Protein 4A5X (pdb70)

B-factor: mean 38.58, std 18.65, range [16.23, 128.28]

Foldseek 3Di:
DLLVVLVVLLVVLVVCVVVVVLVSSLVSLVVSLVSLVVVLVVDDDPVSNVVSVVVSVVSVVVSVVSVVVVVVD/DVLLVVLVVLLVVLVVCVVVVVLVSSLVSLVSSLVSLVVVLVVDDDPVCNVVSVVVSVVSVVVSVVSVVVVVD/DVVVVVVVVVVVVD/DPDPVVVVVVVVVVVD

GO terms:
  GO:0030496 midbody (C, IDA)
  GO:0061952 midbody abscission (P, IMP)
  GO:0000281 mitotic cytokinesis (P, IMP)
  GO:0042802 identical protein binding (F, IPI)
  GO:0005515 protein binding (F, IPI)
  GO:0016020 membrane (C, IDA)
  GO:0070062 extracellular exosome (C, HDA)
  GO:0030496 midbody (C, IMP)
  GO:0035091 phosphatidylinositol binding (F, IMP)
  GO:0032091 negative regulation of protein binding 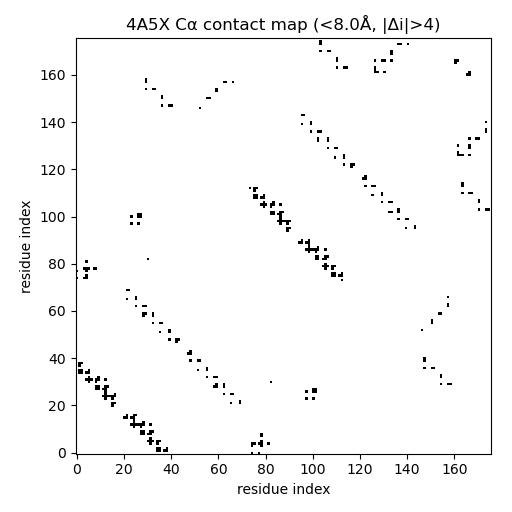(P, IMP)
  GO:0019904 protein domain specific binding (F, IPI)

Structure (mmCIF, N/CA/C/O backbone):
data_4A5X
#
_entry.id   4A5X
#
_cell.length_a   67.070
_cell.length_b   74.160
_cell.length_c   89.785
_cell.angle_alpha   90.00
_cell.angle_beta   90.00
_cell.angle_gamma   90.00
#
_symmetry.space_group_name_H-M   'C 2 2 21'
#
loop_
_entity.id
_entity.type
_entity.pdbx_description
1 polymer 'MIT DOMAIN-CONTAINING PROTEIN 1'
2 polymer 'CHARGED MULTIVESICULAR BODY PROTEIN 1A'
3 non-polymer GLYCEROL
4 non-polymer 2,5,8,11,14,17-HEXAOXANONADECAN-19-OL
5 water water
#
loop_
_atom_site.g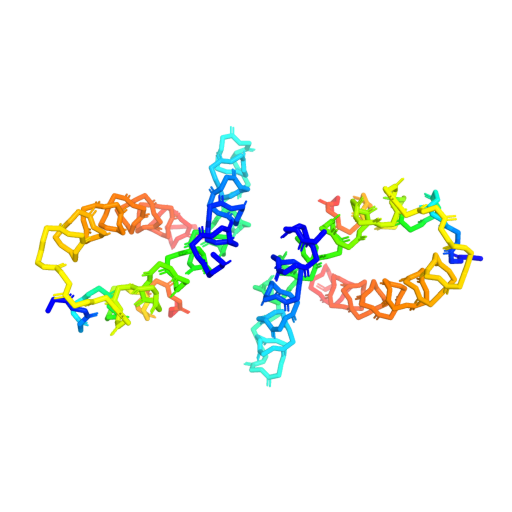roup_PDB
_atom_site.id
_atom_site.type_symbol
_atom_site.label_atom_id
_atom_site.label_alt_id
_atom_site.label_comp_id
_atom_site.label_asym_id
_atom_site.label_entity_id
_atom_site.label_seq_id
_atom_site.pdbx_PDB_ins_code
_atom_site.Cartn_x
_atom_site.Cartn_y
_atom_site.Cartn_z
_atom_site.occupancy
_atom_site.B_iso_or_equiv
_atom_site.auth_seq_id
_atom_site.auth_comp_id
_atom_site.auth_asym_id
_atom_site.auth_atom_id
_atom_site.pdbx_PDB_model_num
ATOM 1 N N . PRO A 1 11 ? 2.201 38.589 14.226 1.00 66.74 10 PRO A N 1
ATOM 2 C CA . PRO A 1 11 ? 2.639 37.361 14.908 1.00 65.60 10 PRO A CA 1
ATOM 3 C C . PRO A 1 11 ? 1.481 36.369 14.999 1.00 63.45 10 PRO A C 1
ATOM 4 O O . PRO A 1 11 ? 1.480 35.345 14.304 1.00 60.48 10 PRO A O 1
ATOM 8 N N . GLN A 1 12 ? 0.467 36.709 15.815 1.00 57.51 11 GLN A N 1
ATOM 9 C CA . GLN A 1 12 ? -0.769 35.957 15.984 1.00 52.90 11 GLN A CA 1
ATOM 10 C C . GLN A 1 12 ? -1.655 36.246 14.762 1.00 50.27 11 GLN A C 1
ATOM 11 O O . GLN A 1 12 ? -2.415 35.376 14.338 1.00 46.35 11 GLN A O 1
ATOM 17 N N . SER A 1 13 ? -1.524 3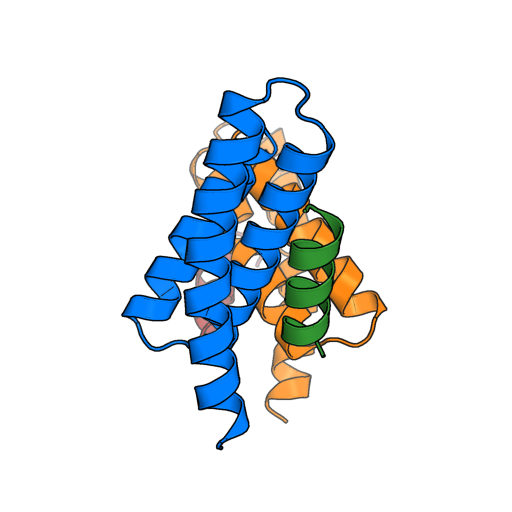7.466 14.185 1.00 46.72 12 SER A N 1
ATOM 18 C CA . SER A 1 13 ? -2.242 37.891 12.980 1.00 44.72 12 SER A CA 1
ATOM 19 C C . SER A 1 13 ? -1.614 37.235 11.740 1.00 45.41 12 SER A C 1
ATOM 20 O O . SER A 1 13 ? -2.323 36.924 10.782 1.00 42.01 12 SER A O 1
ATOM 23 N N . THR A 1 14 ? -0.297 36.971 11.787 1.00 42.83 13 THR A N 1
ATOM 24 C CA . THR A 1 14 ? 0.442 36.305 10.713 1.00 42.20 13 THR A CA 1
ATOM 25 C C . THR A 1 14 ? -0.015 34.837 10.608 1.00 40.32 13 THR A C 1
ATOM 26 O O . THR A 1 14 ? -0.226 34.341 9.497 1.00 36.97 13 THR A O 1
ATOM 30 N N . ALA A 1 15 ? -0.189 34.158 11.763 1.00 36.15 14 ALA A N 1
ATOM 31 C CA . ALA A 1 15 ? -0.654 32.769 11.796 1.00 33.86 14 ALA A CA 1
ATOM 32 C C . ALA A 1 15 ? -2.142 32.684 11.423 1.00 34.43 14 ALA A C 1
ATOM 33 O O . ALA A 1 15 ? -2.545 31.735 10.759 1.00 31.47 14 ALA A O 1
ATOM 35 N N . ALA A 1 16 ? -2.940 33.705 11.800 1.00 31.13 15 ALA A N 1
ATOM 36 C CA . ALA A 1 16 ? -4.360 33.806 11.450 1.00 29.10 15 ALA A CA 1
ATOM 37 C C . ALA A 1 16 ? -4.490 33.875 9.928 1.00 32.12 15 ALA A C 1
ATOM 38 O O . ALA A 1 16 ? -5.292 33.137 9.354 1.00 28.81 15 ALA A O 1
ATOM 40 N N . ALA A 1 17 ? -3.648 34.714 9.279 1.00 30.67 16 ALA A N 1
ATOM 41 C CA . ALA A 1 17 ? -3.607 34.890 7.826 1.00 30.72 16 ALA A CA 1
ATOM 42 C C . ALA A 1 17 ? -3.255 33.570 7.135 1.00 31.94 16 ALA A C 1
ATOM 43 O O . ALA A 1 17 ? -3.928 33.184 6.182 1.00 31.60 16 ALA A O 1
ATOM 45 N N . THR A 1 18 ? -2.227 32.863 7.637 1.00 28.02 17 THR A N 1
ATOM 46 C CA . THR A 1 18 ? -1.775 31.571 7.110 1.00 27.12 17 THR A CA 1
ATOM 47 C C . THR A 1 18 ? -2.914 30.532 7.147 1.00 27.24 17 THR A C 1
ATOM 48 O O . THR A 1 18 ? -3.168 29.861 6.148 1.00 25.90 17 THR A O 1
ATOM 52 N N . VAL A 1 19 ? -3.588 30.411 8.305 1.00 23.17 18 VAL A N 1
ATOM 53 C CA . VAL A 1 19 ? -4.669 29.452 8.552 1.00 21.53 18 VAL A CA 1
ATOM 54 C C . VAL A 1 19 ? -5.897 29.781 7.701 1.00 26.15 18 VAL A C 1
ATOM 55 O O . VAL A 1 19 ? -6.493 28.867 7.127 1.00 24.86 18 VAL A O 1
ATOM 59 N N . LEU A 1 20 ? -6.261 31.082 7.622 1.00 24.06 19 LEU A N 1
ATOM 60 C CA . LEU A 1 20 ? -7.399 31.547 6.826 1.00 23.47 19 LEU A CA 1
ATOM 61 C C . LEU A 1 20 ? -7.194 31.377 5.315 1.00 29.79 19 LEU A C 1
ATOM 62 O O . LEU A 1 20 ? -8.170 31.101 4.613 1.00 28.80 19 LEU A O 1
ATOM 67 N N . LYS A 1 21 ? -5.930 31.485 4.826 1.00 29.15 20 LYS A N 1
ATOM 68 C CA . LYS A 1 21 ? -5.564 31.248 3.419 1.00 31.41 20 LYS A CA 1
ATOM 69 C C . LYS A 1 21 ? -5.844 29.766 3.094 1.00 32.53 20 LYS A C 1
ATOM 70 O O . LYS A 1 21 ? -6.419 29.472 2.049 1.00 32.05 20 LYS A O 1
ATOM 76 N N . ARG A 1 22 ? -5.479 28.849 4.015 1.00 27.89 21 ARG A N 1
ATOM 77 C CA . ARG A 1 22 ? -5.754 27.417 3.867 1.00 26.52 21 ARG A CA 1
ATOM 78 C C . ARG A 1 22 ? -7.260 27.131 3.912 1.00 29.55 21 ARG A C 1
ATOM 79 O O . ARG A 1 22 ? -7.733 26.265 3.176 1.00 28.76 21 ARG A O 1
ATOM 87 N N . ALA A 1 23 ? -8.009 27.862 4.772 1.00 25.36 22 ALA A N 1
ATOM 88 C CA . ALA A 1 23 ? -9.456 27.717 4.889 1.00 24.68 22 ALA A CA 1
ATOM 89 C C . ALA A 1 23 ? -10.130 28.026 3.539 1.00 29.27 22 ALA A C 1
ATOM 90 O O . ALA A 1 23 ? -10.941 27.233 3.069 1.00 28.97 22 ALA A O 1
ATOM 92 N N . VAL A 1 24 ? -9.743 29.146 2.906 1.00 26.32 23 VAL A N 1
ATOM 93 C CA . VAL A 1 24 ? -10.261 29.610 1.613 1.00 27.86 23 VAL A CA 1
ATOM 94 C C . VAL A 1 24 ? -9.881 28.616 0.507 1.00 33.49 23 VAL A C 1
ATOM 95 O O . VAL A 1 24 ? -10.728 28.282 -0.332 1.00 33.85 23 VAL A O 1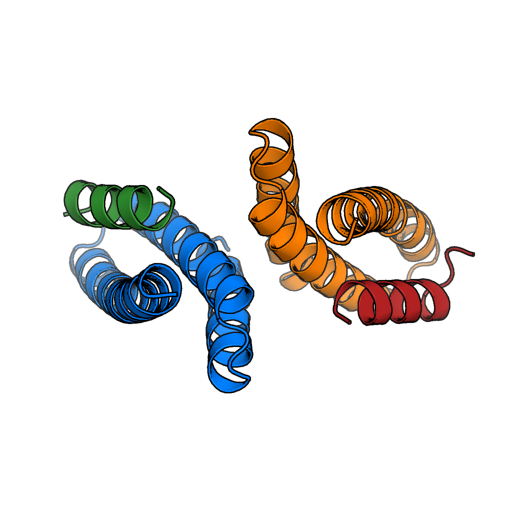
ATOM 99 N N . GLU A 1 25 ? -8.637 28.096 0.549 1.00 30.00 24 GLU A N 1
ATOM 100 C CA . GLU A 1 25 ? -8.141 27.116 -0.428 1.00 31.71 2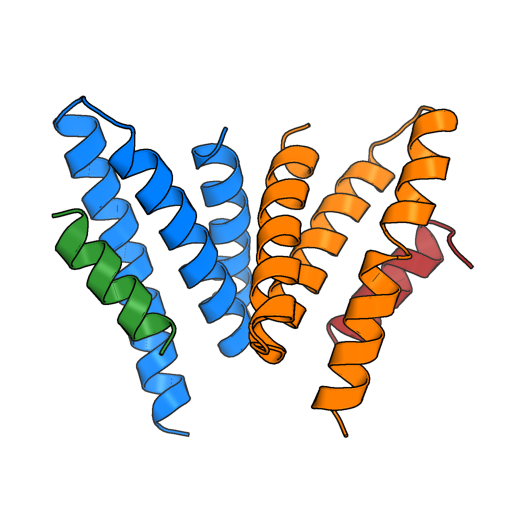4 GLU A CA 1
ATOM 101 C C . GLU A 1 25 ? -8.973 25.834 -0.353 1.00 33.88 24 GLU A C 1
ATOM 102 O O . GLU A 1 25 ? -9.451 25.373 -1.379 1.00 34.51 24 GLU A O 1
ATOM 108 N N . LEU A 1 26 ? -9.156 25.278 0.868 1.00 28.83 25 LEU A N 1
ATOM 109 C CA . LEU A 1 26 ? -9.951 24.067 1.116 1.00 27.80 25 LEU A CA 1
ATOM 110 C C . LEU A 1 26 ? -11.394 24.270 0.680 1.00 30.16 25 LEU A C 1
ATOM 111 O O . LEU A 1 26 ? -11.983 23.388 0.055 1.00 31.25 25 LEU A O 1
ATOM 116 N N . ASP A 1 27 ? -11.948 25.449 0.990 1.00 27.16 26 ASP A N 1
ATOM 117 C CA . ASP A 1 27 ? -13.300 25.870 0.609 1.00 28.19 26 ASP A CA 1
ATOM 118 C C . ASP A 1 27 ? -13.459 25.851 -0.926 1.00 36.35 26 ASP A C 1
ATOM 119 O O . ASP A 1 27 ? -14.426 25.273 -1.426 1.00 37.34 26 ASP A O 1
ATOM 124 N N . SER A 1 28 ? -12.486 26.434 -1.667 1.00 34.59 27 SER A N 1
ATOM 125 C CA . SER A 1 28 ? -12.510 26.479 -3.135 1.00 38.51 27 SER A CA 1
ATOM 126 C C . SER A 1 28 ? -12.408 25.075 -3.770 1.00 44.01 27 SER A C 1
ATOM 127 O O . SER A 1 28 ? -12.847 24.883 -4.903 1.00 49.26 27 SER A O 1
ATOM 130 N N . GLU A 1 29 ? -11.850 24.106 -3.019 1.00 37.32 28 GLU A N 1
ATOM 131 C CA . GLU A 1 29 ? -11.687 22.703 -3.402 1.00 37.83 28 GLU A CA 1
ATOM 132 C C . GLU A 1 29 ? -12.890 21.845 -2.941 1.00 39.55 28 GLU A C 1
ATOM 133 O O . GLU A 1 29 ? -12.875 20.620 -3.120 1.00 39.20 28 GLU A O 1
ATOM 139 N N . SER A 1 30 ? -13.921 22.492 -2.332 1.00 34.11 29 SER A N 1
ATOM 140 C CA . SER A 1 30 ? -15.141 21.859 -1.798 1.00 33.53 29 SER A CA 1
ATOM 141 C C . SER A 1 30 ? -14.856 20.847 -0.655 1.00 35.77 29 SER A C 1
ATOM 142 O O . SER A 1 30 ? -15.670 19.953 -0.404 1.00 36.15 29 SER A O 1
ATOM 145 N N . ARG A 1 31 ? -13.716 21.013 0.056 1.00 30.46 30 ARG A N 1
ATOM 146 C CA . ARG A 1 31 ? -13.350 20.162 1.190 1.00 28.56 30 ARG A CA 1
ATOM 147 C C . ARG A 1 31 ? -13.945 20.846 2.427 1.00 30.89 30 ARG A C 1
ATOM 148 O O . ARG A 1 31 ? -13.230 21.456 3.215 1.00 28.17 30 ARG A O 1
ATOM 156 N N . TYR A 1 32 ? -15.288 20.803 2.528 1.00 31.05 31 TYR A N 1
ATOM 157 C CA . TYR A 1 32 ? -16.079 21.482 3.553 1.00 29.13 31 TYR A CA 1
ATOM 158 C C . TYR A 1 32 ? -15.781 21.215 5.027 1.00 30.86 31 TYR A C 1
ATOM 159 O O . TYR A 1 32 ? -15.657 22.201 5.743 1.00 27.90 31 TYR A O 1
ATOM 168 N N . PRO A 1 33 ? -15.682 19.952 5.527 1.00 29.60 32 PRO A N 1
ATOM 169 C CA . PRO A 1 33 ? -15.367 19.764 6.954 1.00 28.41 32 PRO A CA 1
ATOM 170 C C . PRO A 1 33 ? -13.996 20.358 7.311 1.00 27.59 32 PRO A C 1
ATOM 171 O O . PRO A 1 33 ? -13.867 20.994 8.348 1.00 24.96 32 PRO A O 1
ATOM 175 N N . GLN A 1 34 ? -13.000 20.189 6.412 1.00 23.80 33 GLN A N 1
ATOM 176 C CA . GLN A 1 34 ? -11.624 20.673 6.555 1.00 21.92 33 GLN A CA 1
ATOM 177 C C . GLN A 1 34 ? -11.569 22.192 6.527 1.00 24.10 33 GLN A C 1
ATOM 178 O O . GLN A 1 34 ? -10.988 22.797 7.437 1.00 20.88 33 GLN A O 1
ATOM 184 N N . ALA A 1 35 ? -12.245 22.815 5.523 1.00 24.02 34 ALA A N 1
ATOM 185 C CA . ALA A 1 35 ? -12.348 24.274 5.409 1.00 22.76 34 ALA A CA 1
ATOM 186 C C . ALA A 1 35 ? -12.961 24.858 6.671 1.00 24.18 34 ALA A C 1
ATOM 187 O O . ALA A 1 35 ? -12.435 25.836 7.206 1.00 21.45 34 ALA A O 1
ATOM 189 N N . LEU A 1 36 ? -14.053 24.236 7.169 1.00 23.26 35 LEU A N 1
ATOM 190 C CA . LEU A 1 36 ? -14.763 24.707 8.364 1.00 21.67 35 LEU A CA 1
ATOM 191 C C . LEU A 1 36 ? -13.859 24.771 9.590 1.00 23.08 35 LEU A C 1
ATOM 192 O O . LEU A 1 36 ? -13.877 25.781 10.286 1.00 22.36 35 LEU A O 1
ATOM 197 N N . VAL A 1 37 ? -13.039 23.729 9.823 1.00 20.09 36 VAL A N 1
ATOM 198 C CA . VAL A 1 37 ? -12.093 23.693 10.948 1.00 19.71 36 VAL A CA 1
ATOM 199 C C . VAL A 1 37 ? -11.060 24.817 10.807 1.00 20.94 36 VAL A C 1
ATOM 200 O O . VAL A 1 37 ? -10.850 25.546 11.761 1.00 19.98 36 VAL A O 1
ATOM 204 N N . CYS A 1 38 ? -10.489 25.013 9.604 1.00 18.75 37 CYS A N 1
ATOM 205 C CA . CYS A 1 38 ? -9.509 26.084 9.379 1.00 18.88 37 CYS A CA 1
ATOM 206 C C . CYS A 1 38 ? -10.115 27.473 9.556 1.00 23.86 37 CYS A C 1
ATOM 207 O O . CYS A 1 38 ? -9.471 28.338 10.151 1.00 24.59 37 CYS A O 1
ATOM 210 N N . TYR A 1 39 ? -11.382 27.654 9.142 1.00 21.30 38 TYR A N 1
ATOM 211 C CA . TYR A 1 39 ? -12.121 28.905 9.349 1.00 20.72 38 TYR A CA 1
ATOM 212 C C . TYR A 1 39 ? -12.298 29.162 10.850 1.00 24.24 38 TYR A C 1
ATOM 213 O O . TYR A 1 39 ? -11.973 30.250 11.321 1.00 22.94 38 TYR A O 1
ATOM 222 N N . GLN A 1 40 ? -12.752 28.149 11.604 1.00 21.35 39 GLN A N 1
ATOM 223 C CA . GLN A 1 40 ? -12.928 28.236 13.066 1.00 20.69 39 GLN A CA 1
ATOM 224 C C . GLN A 1 40 ? -11.609 28.628 13.734 1.00 24.39 39 GLN A C 1
ATOM 225 O O . GLN A 1 40 ? -11.590 29.542 14.569 1.00 23.96 39 GLN A O 1
ATOM 231 N N . GLU A 1 41 ? -10.516 27.933 13.363 1.00 19.48 40 GLU A N 1
ATOM 232 C CA . GLU A 1 41 ? -9.181 28.146 13.935 1.00 19.87 40 GLU A CA 1
ATOM 233 C C . GLU A 1 41 ? -8.608 29.522 13.608 1.00 24.54 40 GLU A C 1
ATOM 234 O O . GLU A 1 41 ? -8.041 30.163 14.486 1.00 23.90 40 GLU A O 1
ATOM 240 N N . GLY A 1 42 ? -8.806 29.974 12.372 1.00 21.18 41 GLY A N 1
ATOM 241 C CA . GLY A 1 42 ? -8.375 31.298 11.936 1.00 21.29 41 GLY A CA 1
ATOM 242 C C . GLY A 1 42 ? -9.182 32.405 12.595 1.00 24.79 41 GLY A C 1
ATOM 243 O O . GLY A 1 42 ? -8.623 33.438 12.976 1.00 23.74 41 GLY A O 1
ATOM 244 N N . ILE A 1 43 ? -10.506 32.190 12.747 1.00 21.79 42 ILE A N 1
ATOM 245 C CA . ILE A 1 43 ? -11.409 33.137 13.432 1.00 21.92 42 ILE A CA 1
ATOM 246 C C . ILE A 1 43 ? -10.984 33.257 14.920 1.00 27.22 42 ILE A C 1
ATOM 247 O O . ILE A 1 43 ? -10.940 34.369 15.452 1.00 28.14 42 ILE A O 1
ATOM 252 N N . ASP A 1 44 ? -10.641 32.121 15.562 1.00 24.74 43 ASP A N 1
ATOM 253 C CA . ASP A 1 44 ? -10.186 32.058 16.958 1.00 24.76 43 ASP A CA 1
ATOM 254 C C . ASP A 1 44 ? -8.967 32.979 17.171 1.00 28.56 43 ASP A C 1
ATOM 255 O O . ASP A 1 44 ? -8.947 33.772 18.116 1.00 29.35 43 ASP A O 1
ATOM 260 N N . LEU A 1 45 ? -7.996 32.858 16.277 1.00 20.00 44 LEU A N 1
ATOM 261 C CA . LEU A 1 45 ? -6.782 33.649 16.307 1.00 20.00 44 LEU A CA 1
ATOM 262 C C . LEU A 1 45 ? -7.061 35.137 16.109 1.00 20.00 44 LEU A C 1
ATOM 263 O O . LEU A 1 45 ? -6.495 35.973 16.793 1.00 20.00 44 LEU A O 1
ATOM 268 N N . LEU A 1 46 ? -7.940 35.455 15.169 1.00 27.50 45 LEU A N 1
ATOM 269 C CA . LEU A 1 46 ? -8.330 36.844 14.915 1.00 28.56 45 LEU A CA 1
ATOM 270 C C . LEU A 1 46 ? -9.039 37.421 16.155 1.00 31.01 45 LEU A C 1
ATOM 271 O O . LEU A 1 46 ? -8.812 38.582 16.499 1.00 30.91 45 LEU A O 1
ATOM 276 N N . LEU A 1 47 ? -9.856 36.594 16.846 1.00 27.31 46 LEU A N 1
ATOM 277 C CA . LEU A 1 47 ? -10.541 36.998 18.078 1.00 29.10 46 LEU A CA 1
ATOM 278 C C . LEU A 1 47 ? -9.527 37.250 19.185 1.00 32.95 46 LEU A C 1
ATOM 279 O O . LEU A 1 47 ? -9.725 38.158 19.996 1.00 33.91 46 LEU A O 1
ATOM 284 N N . GLN A 1 48 ? -8.423 36.471 19.194 1.00 27.59 47 GLN A N 1
ATOM 285 C CA . GLN A 1 48 ? -7.333 36.650 20.151 1.00 28.78 47 GLN A CA 1
ATOM 286 C C . GLN A 1 48 ? -6.604 37.963 19.874 1.00 34.01 47 GLN A C 1
ATOM 287 O O . GLN A 1 48 ? -6.284 38.673 20.822 1.00 35.19 47 GLN A O 1
ATOM 293 N N . VAL A 1 49 ? -6.392 38.313 18.581 1.00 30.12 48 VAL A N 1
ATOM 294 C CA . VAL A 1 49 ? -5.771 39.588 18.187 1.00 30.45 48 VAL A CA 1
ATOM 295 C C . VAL A 1 49 ? -6.685 40.749 18.628 1.00 35.66 48 VAL A C 1
ATOM 296 O O . VAL A 1 49 ? -6.203 41.691 19.263 1.00 36.08 48 VAL A O 1
ATOM 300 N N . LEU A 1 50 ? -7.999 40.645 18.334 1.00 32.50 49 LEU A N 1
ATOM 301 C CA . LEU A 1 50 ? -9.019 41.647 18.691 1.00 33.27 49 LEU A CA 1
ATOM 302 C C . LEU A 1 50 ? -9.066 41.924 20.192 1.00 39.75 49 LEU A C 1
ATOM 303 O O . LEU A 1 50 ? -9.094 43.094 20.594 1.00 40.08 49 LEU A O 1
ATOM 308 N N . LYS A 1 51 ? -9.043 40.850 21.010 1.00 37.10 50 LYS A N 1
ATOM 309 C CA . LYS A 1 51 ? -9.070 40.938 22.476 1.00 40.77 50 LYS A CA 1
ATOM 310 C C . LYS A 1 51 ? -7.874 41.717 23.034 1.00 48.82 50 LYS A C 1
ATOM 311 O O . LYS A 1 51 ? -7.997 42.353 24.077 1.00 50.34 50 LYS A O 1
ATOM 317 N N . GLY A 1 52 ? -6.754 41.676 22.310 1.00 46.79 51 GLY A N 1
ATOM 318 C CA . GLY A 1 52 ? -5.520 42.361 22.675 1.00 49.50 51 GLY A CA 1
ATOM 319 C C . GLY A 1 52 ? -5.296 43.711 22.016 1.00 55.76 51 GLY A C 1
ATOM 320 O O . GLY A 1 52 ? -4.255 44.327 22.258 1.00 57.76 51 GLY A O 1
ATOM 321 N N . THR A 1 53 ? -6.256 44.190 21.185 1.00 51.98 52 THR A N 1
ATOM 322 C CA . THR A 1 53 ? -6.146 45.486 20.497 1.00 53.46 52 THR A CA 1
ATOM 323 C C . THR A 1 53 ? -6.937 46.591 21.207 1.00 60.02 52 THR A C 1
ATOM 324 O O . THR A 1 53 ? -8.098 46.385 21.570 1.00 58.76 52 THR A O 1
ATOM 328 N N . LYS A 1 54 ? -6.304 47.762 21.395 1.00 59.53 53 LYS A N 1
ATOM 329 C CA . LYS A 1 54 ? -6.909 48.915 22.068 1.00 62.29 53 LYS A CA 1
ATOM 330 C C . LYS A 1 54 ? -7.480 49.964 21.111 1.00 65.88 53 LYS A C 1
ATOM 331 O O . LYS A 1 54 ? -8.497 50.584 21.441 1.00 66.48 53 LYS A O 1
ATOM 337 N N . ASP A 1 55 ? -6.824 50.178 19.945 1.00 61.35 54 ASP A N 1
ATOM 338 C CA . ASP A 1 55 ? -7.242 51.172 18.945 1.00 61.92 54 ASP A CA 1
ATOM 339 C C . ASP A 1 55 ? -8.614 50.866 18.335 1.00 63.91 54 ASP A C 1
ATOM 340 O O . ASP A 1 55 ? -8.808 49.796 17.748 1.00 59.98 54 ASP A O 1
ATOM 345 N N . ASN A 1 56 ? -9.552 51.827 18.471 1.00 62.32 55 ASN A N 1
ATOM 346 C CA . ASN A 1 56 ? -10.935 51.725 18.000 1.00 61.51 55 ASN A CA 1
ATOM 347 C C . ASN A 1 56 ? -11.125 51.422 16.512 1.00 63.32 55 ASN A C 1
ATOM 348 O O . ASN A 1 56 ? -12.010 50.637 16.189 1.00 60.84 55 ASN A O 1
ATOM 353 N N . THR A 1 57 ? -10.300 52.010 15.615 1.00 61.05 56 THR A N 1
ATOM 354 C CA . THR A 1 57 ? -10.393 51.750 14.167 1.00 59.21 56 THR A CA 1
ATOM 355 C C . THR A 1 57 ? -9.951 50.327 13.892 1.00 59.80 56 THR A C 1
ATOM 356 O O . THR A 1 57 ? -10.687 49.576 13.249 1.00 57.18 56 THR A O 1
ATOM 360 N N . LYS A 1 58 ? -8.766 49.944 14.426 1.00 56.11 57 LYS A N 1
ATOM 361 C CA . LYS A 1 58 ? -8.196 48.602 14.290 1.00 53.55 57 LYS A CA 1
ATOM 362 C C . LYS A 1 58 ? -9.169 47.540 14.806 1.00 54.08 57 LYS A C 1
ATOM 363 O O . LYS A 1 58 ? -9.372 46.533 14.131 1.00 51.88 57 LYS A O 1
ATOM 369 N N . ARG A 1 59 ? -9.807 47.802 15.967 1.00 50.10 58 ARG A N 1
ATOM 370 C CA . ARG A 1 59 ? -10.802 46.929 16.593 1.00 48.14 58 ARG A CA 1
ATOM 371 C C . ARG A 1 59 ? -12.020 46.765 15.689 1.00 48.66 58 ARG A C 1
ATOM 372 O O . ARG A 1 59 ? -12.475 45.640 15.459 1.00 46.66 58 ARG A O 1
ATOM 380 N N . CYS A 1 60 ? -12.533 47.894 15.170 1.00 45.14 59 CYS A N 1
ATOM 381 C CA . CYS A 1 60 ? -13.703 47.950 14.299 1.00 43.45 59 CYS A CA 1
ATOM 382 C C . CYS A 1 60 ? -13.441 47.254 12.963 1.00 47.05 59 CYS A C 1
ATOM 383 O O . CYS A 1 60 ? -14.290 46.491 12.501 1.00 45.81 59 CYS A O 1
ATOM 386 N N . ASN A 1 61 ? -12.246 47.466 12.379 1.00 44.55 60 ASN A N 1
ATOM 387 C CA . ASN A 1 61 ? -11.832 46.821 11.131 1.00 44.04 60 ASN A CA 1
ATOM 388 C C . ASN A 1 61 ? -11.641 45.310 11.294 1.00 46.10 60 ASN A C 1
ATOM 389 O O . ASN A 1 61 ? -11.940 44.548 10.370 1.00 44.81 60 ASN A O 1
ATOM 394 N N . LEU A 1 62 ? -11.149 44.883 12.474 1.00 41.18 61 LEU A N 1
ATOM 395 C CA . LEU A 1 62 ? -10.929 43.479 12.803 1.00 39.34 61 LEU A CA 1
ATOM 396 C C . LEU A 1 62 ? -12.272 42.769 12.941 1.00 38.89 61 LEU A C 1
ATOM 397 O O . LEU A 1 62 ? -12.398 41.638 12.479 1.00 35.72 61 LEU A O 1
ATOM 402 N N . ARG A 1 63 ? -13.294 43.458 13.506 1.00 36.57 62 ARG A N 1
ATOM 403 C CA . ARG A 1 63 ? -14.657 42.920 13.640 1.00 35.40 62 ARG A CA 1
ATOM 404 C C . ARG A 1 63 ? -15.252 42.627 12.258 1.00 37.08 62 ARG A C 1
ATOM 405 O O . ARG A 1 63 ? -15.895 41.596 12.094 1.00 35.21 62 ARG A O 1
ATOM 413 N N . GLU A 1 64 ? -15.014 43.518 11.273 1.00 34.92 63 GLU A N 1
ATOM 414 C CA . GLU A 1 64 ? -15.509 43.375 9.899 1.00 34.86 63 GLU A CA 1
ATOM 415 C C . GLU A 1 64 ? -14.932 42.159 9.207 1.00 37.03 63 GLU A C 1
ATOM 416 O O . GLU A 1 64 ? -15.686 41.385 8.599 1.00 35.62 63 GLU A O 1
ATOM 422 N N . LYS A 1 65 ? -13.607 41.968 9.352 1.00 33.03 64 LYS A N 1
ATOM 423 C CA . LYS A 1 65 ? -12.862 40.831 8.825 1.00 31.16 64 LYS A CA 1
ATOM 424 C C . LYS A 1 65 ? -13.385 39.545 9.473 1.00 35.22 64 LYS A C 1
ATOM 425 O O . LYS A 1 65 ? -13.738 38.615 8.749 1.00 34.45 64 LYS A O 1
ATOM 431 N N . ILE A 1 66 ? -13.473 39.506 10.827 1.00 31.91 65 ILE A N 1
ATOM 432 C CA . ILE A 1 66 ? -13.963 38.335 11.574 1.00 29.96 65 ILE A CA 1
ATOM 433 C C . ILE A 1 66 ? -15.382 37.981 11.127 1.00 32.83 65 ILE A C 1
ATOM 434 O O . ILE A 1 66 ? -15.635 36.816 10.804 1.00 30.51 65 ILE A O 1
ATOM 439 N N . SER A 1 67 ? -16.299 38.987 11.114 1.00 29.74 66 SER A N 1
ATOM 440 C CA . SER A 1 67 ? -17.702 38.812 10.708 1.00 30.75 66 SER A CA 1
ATOM 441 C C . SER A 1 67 ? -17.832 38.206 9.312 1.00 33.55 66 SER A C 1
ATOM 442 O O . SER A 1 67 ? -18.662 37.319 9.121 1.00 32.70 66 SER A O 1
ATOM 445 N N . LYS A 1 68 ? -16.981 38.644 8.357 1.00 30.80 67 LYS A N 1
ATOM 446 C CA . LYS A 1 68 ? -16.961 38.110 6.988 1.00 30.69 67 LYS A CA 1
ATOM 447 C C . LYS A 1 68 ? -16.577 36.617 6.988 1.00 31.56 67 LYS A C 1
ATOM 448 O O . LYS A 1 68 ? -17.259 35.816 6.344 1.00 29.19 67 LYS A O 1
ATOM 454 N N . TYR A 1 69 ? -15.531 36.233 7.749 1.00 27.94 68 TYR A N 1
ATOM 455 C CA . TYR A 1 69 ? -15.141 34.828 7.821 1.00 26.84 68 TYR A CA 1
ATOM 456 C C . TYR A 1 69 ? -16.201 33.994 8.557 1.00 29.60 68 TYR A C 1
ATOM 457 O O . TYR A 1 69 ? -16.493 32.869 8.141 1.00 28.43 68 TYR A O 1
ATOM 466 N N . MET A 1 70 ? -16.799 34.564 9.623 1.00 26.25 69 MET A N 1
ATOM 467 C CA . MET A 1 70 ? -17.829 33.901 10.432 1.00 25.91 69 MET A CA 1
ATOM 468 C C . MET A 1 70 ? -19.060 33.607 9.568 1.00 30.64 69 MET A C 1
ATOM 469 O O . MET A 1 70 ? -19.634 32.522 9.680 1.00 31.44 69 MET A O 1
ATOM 474 N N . ASP A 1 71 ? -19.447 34.572 8.705 1.00 26.47 70 ASP A N 1
ATOM 475 C CA . ASP A 1 71 ? -20.571 34.439 7.778 1.00 27.90 70 ASP A CA 1
ATOM 476 C C . ASP A 1 71 ? -20.354 33.220 6.858 1.00 33.18 70 ASP A C 1
ATOM 477 O O . ASP A 1 71 ? -21.250 32.375 6.736 1.00 34.41 70 ASP A O 1
ATOM 482 N N . ARG A 1 72 ? -19.152 33.103 6.265 1.00 28.28 71 ARG A N 1
ATOM 483 C CA . ARG A 1 72 ? -18.804 31.980 5.385 1.00 27.50 71 ARG A CA 1
ATOM 484 C C . ARG A 1 72 ? -18.836 30.633 6.114 1.00 30.40 71 ARG A C 1
ATOM 485 O O . ARG A 1 72 ? -19.429 29.680 5.591 1.00 30.19 71 ARG A O 1
ATOM 493 N N . ALA A 1 73 ? -18.239 30.563 7.320 1.00 26.81 72 ALA A N 1
ATOM 494 C CA . ALA A 1 73 ? -18.201 29.339 8.119 1.00 26.90 72 ALA A CA 1
ATOM 495 C C . ALA A 1 73 ? -19.600 28.924 8.605 1.00 32.87 72 ALA A C 1
ATOM 496 O O . ALA A 1 73 ? -19.892 27.724 8.656 1.00 32.37 72 ALA A O 1
ATOM 498 N N . GLU A 1 74 ? -20.481 29.911 8.900 1.00 30.21 73 GLU A N 1
ATOM 499 C CA . GLU A 1 74 ? -21.869 29.637 9.290 1.00 31.87 73 GLU A CA 1
ATOM 500 C C . GLU A 1 74 ? -22.654 29.039 8.128 1.00 35.01 73 GLU A C 1
ATOM 501 O O . GLU A 1 74 ? -23.492 28.171 8.365 1.00 36.54 73 GLU A O 1
ATOM 507 N N . ASN A 1 75 ? -22.348 29.449 6.876 1.00 30.01 74 ASN A N 1
ATOM 508 C CA . ASN A 1 75 ? -23.000 28.896 5.682 1.00 31.60 74 ASN A CA 1
ATOM 509 C C . ASN A 1 75 ? -22.554 27.459 5.429 1.00 34.60 74 ASN A C 1
ATOM 510 O O . ASN A 1 75 ? -23.391 26.608 5.128 1.00 35.71 74 ASN A O 1
ATOM 515 N N . ILE A 1 76 ? -21.245 27.185 5.589 1.00 29.77 75 ILE A N 1
ATOM 516 C CA . ILE A 1 76 ? -20.661 25.841 5.427 1.00 28.96 75 ILE A CA 1
ATOM 517 C C . ILE A 1 76 ? -21.256 24.873 6.457 1.00 32.95 75 ILE A C 1
ATOM 518 O O . ILE A 1 76 ? -21.655 23.764 6.090 1.00 33.16 75 ILE A O 1
ATOM 523 N N . LYS A 1 77 ? -21.318 25.303 7.733 1.00 30.81 76 LYS A N 1
ATOM 524 C CA . LYS A 1 77 ? -21.890 24.507 8.824 1.00 31.15 76 LYS A CA 1
ATOM 525 C C . LYS A 1 77 ? -23.365 24.167 8.532 1.00 38.14 76 LYS A C 1
ATOM 526 O O . LYS A 1 77 ? -23.759 23.010 8.692 1.00 37.93 76 LYS A O 1
ATOM 532 N N . LYS A 1 78 ? -24.165 25.169 8.089 1.00 36.55 77 LYS A N 1
ATOM 533 C CA . LYS A 1 78 ? -25.573 24.988 7.732 1.00 38.72 77 LYS A CA 1
ATOM 534 C C . LYS A 1 78 ? -25.690 23.922 6.644 1.00 41.59 77 LYS A C 1
ATOM 535 O O . LYS A 1 78 ? -26.552 23.053 6.742 1.00 42.06 77 LYS A O 1
ATOM 541 N N . TYR A 1 79 ? -24.789 23.968 5.631 1.00 36.97 78 TYR A N 1
ATOM 542 C CA . TYR A 1 79 ? -24.767 22.995 4.537 1.00 37.66 78 TYR A CA 1
ATOM 543 C C . TYR A 1 79 ? -24.416 21.583 5.050 1.00 40.73 78 TYR A C 1
ATOM 544 O O . TYR A 1 79 ? -25.109 20.629 4.692 1.00 42.39 78 TYR A O 1
ATOM 553 N N . LEU A 1 80 ? -23.361 21.458 5.889 1.00 34.29 79 LEU A N 1
ATOM 554 C CA . LEU A 1 80 ? -22.940 20.175 6.465 1.00 34.70 79 LEU A CA 1
ATOM 555 C C . LEU A 1 80 ? -23.999 19.576 7.408 1.00 42.73 79 LEU A C 1
ATOM 556 O O . LEU A 1 80 ? -24.197 18.357 7.399 1.00 44.49 79 LEU A O 1
ATOM 561 N N . ASP A 1 81 ? -24.711 20.438 8.173 1.00 40.83 80 ASP A N 1
ATOM 562 C CA . ASP A 1 81 ? -25.780 20.040 9.102 1.00 43.75 80 ASP A CA 1
ATOM 563 C C . ASP A 1 81 ? -26.987 19.423 8.399 1.00 51.00 80 ASP A C 1
ATOM 564 O O . ASP A 1 81 ? -27.642 18.554 8.978 1.00 52.02 80 ASP A O 1
ATOM 569 N N . GLN A 1 82 ? -27.278 19.863 7.156 1.00 49.52 81 GLN A N 1
ATOM 570 C CA . GLN A 1 82 ? -28.394 19.357 6.346 1.00 53.60 81 GLN A CA 1
ATOM 571 C C . GLN A 1 82 ? -28.208 17.882 5.964 1.00 60.19 81 GLN A C 1
ATOM 572 O O . GLN A 1 82 ? -29.196 17.162 5.832 1.00 63.43 81 GLN A O 1
ATOM 578 N N . GLU A 1 83 ? -26.946 17.438 5.802 1.00 55.40 82 GLU A N 1
ATOM 579 C CA . GLU A 1 83 ? -26.592 16.059 5.458 1.00 95.49 82 GLU A CA 1
ATOM 580 C C . GLU A 1 83 ? -26.782 15.141 6.664 1.00 126.74 82 GLU A C 1
ATOM 581 O O . GLU A 1 83 ? -27.000 13.943 6.503 1.00 92.41 82 GLU A O 1
ATOM 587 N N . ASP B 1 10 ? 10.758 30.914 10.035 1.00 59.42 9 ASP B N 1
ATOM 588 C CA . ASP B 1 10 ? 10.123 31.431 11.249 1.00 58.35 9 ASP B CA 1
ATOM 589 C C . ASP B 1 10 ? 8.601 31.684 11.151 1.00 57.29 9 ASP B C 1
ATOM 590 O O . ASP B 1 10 ? 7.899 31.259 12.072 1.00 53.85 9 ASP B O 1
ATOM 595 N N . PRO B 1 11 ? 8.042 32.351 10.095 1.00 52.67 10 PRO B N 1
ATOM 596 C CA . PRO B 1 11 ? 6.578 32.543 10.060 1.00 49.69 10 PRO B CA 1
ATOM 597 C C . PRO B 1 11 ? 5.806 31.225 9.954 1.00 46.60 10 PRO B C 1
ATOM 598 O O . PRO B 1 11 ? 4.775 31.079 10.605 1.00 43.95 10 PRO B O 1
ATOM 602 N N . GLN B 1 12 ? 6.325 30.259 9.165 1.00 40.41 11 GLN B N 1
ATOM 603 C CA . GLN B 1 12 ? 5.737 28.932 9.018 1.00 37.53 11 GLN B CA 1
ATOM 604 C C . GLN B 1 12 ? 5.883 28.148 10.335 1.00 38.82 11 GLN B C 1
ATOM 605 O O . GLN B 1 12 ? 4.974 27.396 10.688 1.00 36.18 11 GLN B O 1
ATOM 611 N N . SER B 1 13 ? 7.003 28.365 11.078 1.00 35.45 12 SER B N 1
ATOM 612 C CA . SER B 1 13 ? 7.284 27.728 12.382 1.00 34.27 12 SER B CA 1
ATOM 613 C C . SER B 1 13 ? 6.277 28.174 13.440 1.00 34.95 12 SER B C 1
ATOM 614 O O . SER B 1 13 ? 5.814 27.349 14.235 1.00 33.02 12 SER B O 1
ATOM 617 N N . THR B 1 14 ? 5.947 29.482 13.454 1.00 32.63 13 THR B N 1
ATOM 618 C CA . THR B 1 14 ? 4.984 30.061 14.397 1.00 32.07 13 THR B CA 1
ATOM 619 C C . THR B 1 14 ? 3.563 29.581 14.107 1.00 32.36 13 THR B C 1
ATOM 620 O O . THR B 1 14 ? 2.869 29.155 15.038 1.00 30.94 13 THR B O 1
ATOM 624 N N . ALA B 1 15 ? 3.156 29.564 12.820 1.00 27.39 14 ALA B N 1
ATOM 625 C CA . ALA B 1 15 ? 1.839 29.060 12.424 1.00 25.18 14 ALA B CA 1
ATOM 626 C C . ALA B 1 15 ? 1.746 27.564 12.753 1.00 26.37 14 ALA B C 1
ATOM 627 O O . ALA B 1 15 ? 0.744 27.145 13.326 1.00 24.80 14 ALA B O 1
ATOM 629 N N . ALA B 1 16 ? 2.820 26.769 12.454 1.00 23.33 15 ALA B N 1
ATOM 630 C CA . ALA B 1 16 ? 2.861 25.332 12.760 1.00 21.04 15 ALA B CA 1
ATOM 631 C C . ALA B 1 16 ? 2.678 25.089 14.251 1.00 24.33 15 ALA B C 1
ATOM 632 O O . ALA B 1 16 ? 1.882 24.236 14.628 1.00 22.19 15 ALA B O 1
ATOM 634 N N . ALA B 1 17 ? 3.395 25.852 15.099 1.00 22.32 16 ALA B N 1
ATOM 635 C CA . ALA B 1 17 ? 3.300 25.705 16.549 1.00 22.29 16 ALA B CA 1
ATOM 636 C C . ALA B 1 17 ? 1.865 25.919 17.043 1.00 24.53 16 ALA B C 1
ATOM 637 O O . ALA B 1 17 ? 1.376 25.118 17.840 1.00 21.55 16 ALA B O 1
ATOM 639 N N . THR B 1 18 ? 1.184 26.982 16.563 1.00 21.13 17 THR B N 1
ATOM 640 C CA . THR B 1 18 ? -0.182 27.267 17.030 1.00 20.72 17 THR B CA 1
ATOM 641 C C . THR B 1 18 ? -1.188 26.241 16.532 1.00 22.14 17 THR B C 1
ATOM 642 O O . THR B 1 18 ? -2.052 25.818 17.303 1.00 21.72 17 THR B O 1
ATOM 646 N N . VAL B 1 19 ? -1.063 25.834 15.263 1.00 17.95 18 VAL B N 1
ATOM 647 C CA . VAL B 1 19 ? -1.966 24.846 14.640 1.00 17.25 18 VAL B CA 1
ATOM 648 C C . VAL B 1 19 ? -1.804 23.490 15.347 1.00 20.42 18 VAL B C 1
ATOM 649 O O . VAL B 1 19 ? -2.808 22.881 15.718 1.00 20.00 18 VAL B O 1
ATOM 653 N N . LEU B 1 20 ? -0.552 23.059 15.592 1.00 18.86 19 LEU B N 1
ATOM 654 C CA . LEU B 1 20 ? -0.306 21.806 16.306 1.00 18.56 19 LEU B CA 1
ATOM 655 C C . LEU B 1 20 ? -0.720 21.887 17.785 1.00 20.26 19 LEU B C 1
ATOM 656 O O . LEU B 1 20 ? -1.184 20.887 18.337 1.00 19.67 19 LEU B O 1
ATOM 661 N N . LYS B 1 21 ? -0.615 23.078 18.407 1.00 16.91 20 LYS B N 1
ATOM 662 C CA . LYS B 1 21 ? -1.075 23.276 19.785 1.00 16.49 20 LYS B CA 1
ATOM 663 C C . LYS B 1 21 ? -2.585 22.918 19.798 1.00 21.14 20 LYS B C 1
ATOM 664 O O . LYS B 1 21 ? -3.029 22.109 20.613 1.00 19.36 20 LYS B O 1
ATOM 670 N N . ARG B 1 22 ? -3.341 23.488 18.844 1.00 20.10 21 ARG B N 1
ATOM 671 C CA . ARG B 1 22 ? -4.769 23.265 18.669 1.00 19.96 21 ARG B CA 1
ATOM 672 C C . ARG B 1 22 ? -5.124 21.827 18.327 1.00 20.31 21 ARG B C 1
ATOM 673 O O . ARG B 1 22 ? -6.085 21.305 18.888 1.00 18.46 21 ARG B O 1
ATOM 681 N N . ALA B 1 23 ? -4.319 21.162 17.465 1.00 18.10 22 ALA B N 1
ATOM 682 C CA . ALA B 1 23 ? -4.508 19.752 17.119 1.00 18.20 22 ALA B CA 1
ATOM 683 C C . ALA B 1 23 ? -4.538 18.881 18.385 1.00 21.36 22 ALA B C 1
ATOM 684 O O . ALA B 1 23 ? -5.458 18.082 18.563 1.00 20.46 22 ALA B O 1
ATOM 686 N N . VAL B 1 24 ? -3.545 19.067 19.274 1.00 17.58 23 VAL B N 1
ATOM 687 C CA . VAL B 1 24 ? -3.408 18.313 20.515 1.00 16.81 23 VAL B CA 1
ATOM 688 C C . VAL B 1 24 ? -4.519 18.670 21.521 1.00 20.75 23 VAL B C 1
ATOM 689 O O . VAL B 1 24 ? -5.077 17.771 22.146 1.00 18.76 23 VAL B O 1
ATOM 693 N N . GLU B 1 25 ? -4.879 19.969 21.623 1.00 18.13 24 GLU B N 1
ATOM 694 C CA . GLU B 1 25 ? -5.975 20.401 22.496 1.00 18.64 24 GLU B CA 1
ATOM 695 C C . GLU B 1 25 ? -7.295 19.717 22.090 1.00 20.80 24 GLU B C 1
ATOM 696 O O . GLU B 1 25 ? -7.998 19.192 22.959 1.00 19.57 24 GLU B O 1
ATOM 702 N N . LEU B 1 26 ? -7.587 19.676 20.779 1.00 17.29 25 LEU B N 1
ATOM 703 C CA . LEU B 1 26 ? -8.791 19.033 20.236 1.00 17.57 25 LEU B CA 1
ATOM 704 C C . LEU B 1 26 ? -8.724 17.536 20.474 1.00 21.59 25 LEU B C 1
ATOM 705 O O . LEU B 1 26 ? -9.725 16.922 20.850 1.00 21.64 25 LEU B O 1
ATOM 710 N N . ASP B 1 27 ? -7.518 16.957 20.308 1.00 19.32 26 ASP B N 1
ATOM 711 C CA . ASP B 1 27 ? -7.262 15.541 20.544 1.00 18.95 26 ASP B CA 1
ATOM 712 C C . ASP B 1 27 ? -7.591 15.202 22.018 1.00 21.00 26 ASP B C 1
ATOM 713 O O . ASP B 1 27 ? -8.368 14.287 22.276 1.00 20.40 26 ASP B O 1
ATOM 718 N N . SER B 1 28 ? -7.056 15.986 22.973 1.00 17.77 27 SER B N 1
ATOM 719 C CA . SER B 1 28 ? -7.312 15.815 24.410 1.00 18.18 27 SER B CA 1
ATOM 720 C C . SER B 1 28 ? -8.804 15.937 24.779 1.00 22.59 27 SER B C 1
ATOM 721 O O . SER B 1 28 ? -9.224 15.346 25.764 1.00 23.60 27 SER B O 1
ATOM 724 N N . GLU B 1 29 ? -9.589 16.699 23.985 1.00 19.62 28 GLU B N 1
ATOM 725 C CA . GLU B 1 29 ? -11.022 16.911 24.159 1.00 21.00 28 GLU B CA 1
ATOM 726 C C . GLU B 1 29 ? -11.883 15.911 23.368 1.00 24.59 28 GLU B C 1
ATOM 727 O O . GLU B 1 29 ? -13.099 16.094 23.301 1.00 24.45 28 GLU B O 1
ATOM 733 N N . SER B 1 30 ? -11.263 14.867 22.770 1.00 20.99 29 SER B N 1
ATOM 734 C CA . SER B 1 30 ? -11.946 13.829 21.968 1.00 22.26 29 SER B CA 1
ATOM 735 C C . SER B 1 30 ? -12.690 14.393 20.743 1.00 24.42 29 SER B C 1
ATOM 736 O O . SER B 1 30 ? -13.723 13.855 20.335 1.00 24.09 29 SER B O 1
ATOM 739 N N . ARG B 1 31 ? -12.153 15.473 20.150 1.00 21.87 30 ARG B N 1
ATOM 740 C CA . ARG B 1 31 ? -12.712 16.053 18.930 1.00 21.88 30 ARG B CA 1
ATOM 741 C C . ARG B 1 31 ? -11.793 15.570 17.792 1.00 23.68 30 ARG B C 1
ATOM 742 O O . ARG B 1 31 ? -10.966 16.325 17.273 1.00 20.83 30 ARG B O 1
ATOM 750 N N . TYR B 1 32 ? -11.905 14.272 17.464 1.00 21.55 31 TYR B N 1
ATOM 751 C CA . TYR B 1 32 ? -11.020 13.598 16.503 1.00 20.94 31 TYR B CA 1
ATOM 752 C C . TYR B 1 32 ? -11.000 14.066 15.058 1.00 24.20 31 TYR B C 1
ATOM 753 O O . TYR B 1 32 ? -9.894 14.341 14.572 1.00 21.70 31 TYR B O 1
ATOM 762 N N . PRO B 1 33 ? -12.148 14.211 14.343 1.00 22.72 32 PRO B N 1
ATOM 763 C CA . PRO B 1 33 ? -12.067 14.730 12.959 1.00 22.43 32 PRO B CA 1
ATOM 764 C C . PRO B 1 33 ? -11.375 16.111 12.925 1.00 24.04 32 PRO B C 1
ATOM 765 O O . PRO B 1 33 ? -10.471 16.301 12.121 1.00 22.22 32 PRO B O 1
ATOM 769 N N . GLN B 1 34 ? -11.722 17.018 13.869 1.00 21.39 33 GLN B N 1
ATOM 770 C CA . GLN B 1 34 ? -11.145 18.372 13.993 1.00 20.45 33 GLN B CA 1
ATOM 771 C C . GLN B 1 34 ? -9.662 18.336 14.337 1.00 23.19 33 GLN B C 1
ATOM 772 O O . GLN B 1 34 ? -8.887 19.055 13.704 1.00 22.15 33 GLN B O 1
ATOM 778 N N . ALA B 1 35 ? -9.252 17.476 15.312 1.00 19.30 34 ALA B N 1
ATOM 779 C CA . ALA B 1 35 ? -7.839 17.317 15.668 1.00 18.16 34 ALA B CA 1
ATOM 780 C C . ALA B 1 35 ? -7.061 16.859 14.411 1.00 20.37 34 ALA B C 1
ATOM 781 O O . ALA B 1 35 ? -5.994 17.410 14.122 1.00 18.60 34 ALA B O 1
ATOM 783 N N . LEU B 1 36 ? -7.638 15.913 13.630 1.00 17.12 35 LEU B N 1
ATOM 784 C CA . LEU B 1 36 ? -6.987 15.409 12.410 1.00 17.54 35 LEU B CA 1
ATOM 785 C C . LEU B 1 36 ? -6.701 16.518 11.373 1.00 21.54 35 LEU B C 1
ATOM 786 O O . LEU B 1 36 ? -5.614 16.534 10.794 1.00 20.75 35 LEU B O 1
ATOM 791 N N . VAL B 1 37 ? -7.657 17.441 11.150 1.00 19.11 36 VAL B N 1
ATOM 792 C CA . VAL B 1 37 ? -7.469 18.563 10.208 1.00 19.81 36 VAL B CA 1
ATOM 793 C C . VAL B 1 37 ? -6.271 19.391 10.700 1.00 20.39 36 VAL B C 1
ATOM 794 O O . VAL B 1 37 ? -5.378 19.712 9.927 1.00 17.98 36 VAL B O 1
ATOM 798 N N . CYS B 1 38 ? -6.265 19.723 11.987 1.00 16.55 37 CYS B N 1
ATOM 799 C CA . CYS B 1 38 ? -5.190 20.516 12.564 1.00 17.15 37 CYS B CA 1
ATOM 800 C C . CYS B 1 38 ? -3.826 19.806 12.526 1.00 20.31 37 CYS B C 1
ATOM 801 O O . CYS B 1 38 ? -2.821 20.456 12.225 1.00 18.99 37 CYS B O 1
ATOM 804 N N . TYR B 1 39 ? -3.791 18.481 12.755 1.00 17.65 38 TYR B N 1
ATOM 805 C CA . TYR B 1 39 ? -2.538 17.718 12.659 1.00 16.23 38 TYR B CA 1
ATOM 806 C C . TYR B 1 39 ? -2.021 17.786 11.211 1.00 21.72 38 TYR B C 1
ATOM 807 O O . TYR B 1 39 ? -0.869 18.150 10.995 1.00 22.27 38 TYR B O 1
ATOM 816 N N . GLN B 1 40 ? -2.891 17.506 10.225 1.00 19.40 39 GLN B N 1
ATOM 817 C CA . GLN B 1 40 ? -2.559 17.579 8.792 1.00 20.05 39 GLN B CA 1
ATOM 818 C C . GLN B 1 40 ? -1.973 18.956 8.421 1.00 23.30 39 GLN B C 1
ATOM 819 O O . GLN B 1 40 ? -0.913 19.030 7.783 1.00 20.63 39 GLN B O 1
ATOM 825 N N . GLU B 1 41 ? -2.676 20.047 8.817 1.00 19.79 40 GLU B N 1
ATOM 826 C CA . GLU B 1 41 ? -2.249 21.411 8.500 1.00 19.21 40 GLU B CA 1
ATOM 827 C C . GLU B 1 41 ? -0.966 21.812 9.213 1.00 21.50 40 GLU B C 1
ATOM 828 O O . GLU B 1 41 ? -0.125 22.478 8.605 1.00 21.69 40 GLU B O 1
ATOM 834 N N . GLY B 1 42 ? -0.831 21.417 10.479 1.00 17.03 41 GLY B N 1
ATOM 835 C CA . GLY B 1 42 ? 0.366 21.688 11.269 1.00 17.03 41 GLY B CA 1
ATOM 836 C C . GLY B 1 42 ? 1.573 20.946 10.722 1.00 21.90 41 GLY B C 1
ATOM 837 O O . GLY B 1 42 ? 2.648 21.533 10.586 1.00 21.08 41 GLY B O 1
ATOM 838 N N . ILE B 1 43 ? 1.373 19.668 10.322 1.00 18.50 42 ILE B N 1
ATOM 839 C CA . ILE B 1 43 ? 2.428 18.822 9.718 1.00 18.64 42 ILE B CA 1
ATOM 840 C C . ILE B 1 43 ? 2.911 19.422 8.393 1.00 23.03 42 ILE B C 1
ATOM 841 O O . ILE B 1 43 ? 4.113 19.447 8.130 1.00 21.68 42 ILE B O 1
ATOM 846 N N . ASP B 1 44 ? 1.965 19.922 7.573 1.00 21.12 43 ASP B N 1
ATOM 847 C CA . ASP B 1 44 ? 2.252 20.578 6.303 1.00 20.93 43 ASP B CA 1
ATOM 848 C C . ASP B 1 44 ? 3.188 21.760 6.567 1.00 23.85 43 ASP B C 1
ATOM 849 O O . ASP B 1 44 ? 4.232 21.862 5.921 1.00 23.54 43 ASP B O 1
ATOM 854 N N . LEU B 1 45 ? 2.839 22.618 7.542 1.00 21.21 44 LEU B N 1
ATOM 855 C CA . LEU B 1 45 ? 3.653 23.783 7.921 1.00 21.34 44 LEU B CA 1
ATOM 856 C C . LEU B 1 45 ? 5.050 23.382 8.449 1.00 24.55 44 LEU B C 1
ATOM 857 O O . LEU B 1 45 ? 6.040 24.013 8.076 1.00 24.91 44 LEU B O 1
ATOM 862 N N . LEU B 1 46 ? 5.142 22.312 9.244 1.00 20.99 45 LEU B N 1
ATOM 863 C CA . LEU B 1 46 ? 6.447 21.833 9.728 1.00 22.21 45 LEU B CA 1
ATOM 864 C C . LEU B 1 46 ? 7.303 21.322 8.573 1.00 26.32 45 LEU B C 1
ATOM 865 O O . LEU B 1 46 ? 8.506 21.569 8.548 1.00 26.55 45 LEU B O 1
ATOM 870 N N . LEU B 1 47 ? 6.676 20.638 7.603 1.00 23.14 46 LEU B N 1
ATOM 871 C CA . LEU B 1 47 ? 7.377 20.124 6.435 1.00 24.70 46 LEU B CA 1
ATOM 872 C C . LEU B 1 47 ? 7.889 21.231 5.532 1.00 29.81 46 LEU B C 1
ATOM 873 O O . LEU B 1 47 ? 8.935 21.056 4.914 1.00 30.13 46 LEU B O 1
ATOM 878 N N . GLN B 1 48 ? 7.187 22.388 5.490 1.00 25.75 47 GLN B N 1
ATOM 879 C CA . GLN B 1 48 ? 7.625 23.574 4.744 1.00 26.18 47 GLN B CA 1
ATOM 880 C C . GLN B 1 48 ? 8.896 24.116 5.409 1.00 30.19 47 GLN B C 1
ATOM 881 O O . GLN B 1 48 ? 9.845 24.464 4.719 1.00 30.74 47 GLN B O 1
ATOM 887 N N . VAL B 1 49 ? 8.923 24.138 6.752 1.00 27.57 48 VAL B N 1
ATOM 888 C CA . VAL B 1 49 ? 10.090 24.560 7.539 1.00 28.82 48 VAL B CA 1
ATOM 889 C C . VAL B 1 49 ? 11.240 23.587 7.247 1.00 30.94 48 VAL B C 1
ATOM 890 O O . VAL B 1 49 ? 12.354 24.039 6.973 1.00 31.09 48 VAL B O 1
ATOM 894 N N . LEU B 1 50 ? 10.953 22.260 7.246 1.00 27.14 49 LEU B N 1
ATOM 895 C CA . LEU B 1 50 ? 11.975 21.244 6.953 1.00 27.02 49 LEU B CA 1
ATOM 896 C C . LEU B 1 50 ? 12.636 21.474 5.588 1.00 32.54 49 LEU B C 1
ATOM 897 O O . LEU B 1 50 ? 13.864 21.476 5.517 1.00 31.21 49 LEU B O 1
ATOM 902 N N . LYS B 1 51 ? 11.820 21.724 4.534 1.00 32.41 50 LYS B N 1
ATOM 903 C CA . LYS B 1 51 ? 12.278 21.986 3.161 1.00 34.78 50 LYS B CA 1
ATOM 904 C C . LYS B 1 51 ? 13.232 23.178 3.080 1.00 40.77 50 LYS B C 1
ATOM 905 O O . LYS B 1 51 ? 14.135 23.167 2.254 1.00 42.88 50 LYS B O 1
ATOM 911 N N . GLY B 1 52 ? 12.996 24.196 3.905 1.00 38.16 51 GLY B N 1
ATOM 912 C CA . GLY B 1 52 ? 13.795 25.417 3.947 1.00 40.41 51 GLY B CA 1
ATOM 913 C C . GLY B 1 52 ? 14.907 25.441 4.981 1.00 47.81 51 GLY B C 1
ATOM 914 O O . GLY B 1 52 ? 15.558 26.477 5.151 1.00 49.73 51 GLY B O 1
ATOM 915 N N . THR B 1 53 ? 15.146 24.305 5.677 1.00 44.22 52 THR B N 1
ATOM 916 C CA . THR B 1 53 ? 16.214 24.198 6.677 1.00 44.69 52 THR B CA 1
ATOM 917 C C . THR B 1 53 ? 17.503 23.691 6.020 1.00 50.57 52 THR B C 1
ATOM 918 O O . THR B 1 53 ? 17.468 22.734 5.242 1.00 49.23 52 THR B O 1
ATOM 922 N N . LYS B 1 54 ? 18.636 24.324 6.361 1.00 49.73 53 LYS B N 1
ATOM 923 C CA . LYS B 1 54 ? 19.956 23.956 5.851 1.00 51.51 53 LYS B CA 1
ATOM 924 C C . LYS B 1 54 ? 20.776 23.190 6.889 1.00 56.12 53 LYS B C 1
ATOM 925 O O . LYS B 1 54 ? 21.357 22.156 6.553 1.00 55.97 53 LYS B O 1
ATOM 931 N N . ASP B 1 55 ? 20.800 23.686 8.149 1.00 53.25 54 ASP B N 1
ATOM 932 C CA . ASP B 1 55 ? 21.548 23.110 9.270 1.00 53.84 54 ASP B CA 1
ATOM 933 C C . ASP B 1 55 ? 21.120 21.676 9.588 1.00 55.73 54 ASP B C 1
ATOM 934 O O . ASP B 1 55 ? 19.940 21.419 9.831 1.00 52.63 54 ASP B O 1
ATOM 939 N N . ASN B 1 56 ? 22.097 20.751 9.577 1.00 53.59 55 ASN B N 1
ATOM 940 C CA . ASN B 1 56 ? 21.916 19.322 9.841 1.00 53.23 55 ASN B CA 1
ATOM 941 C C . ASN B 1 56 ? 21.369 19.021 11.233 1.00 56.12 55 ASN B C 1
ATOM 942 O O . ASN B 1 56 ? 20.603 18.072 11.375 1.00 54.10 55 ASN B O 1
ATOM 947 N N . THR B 1 57 ? 21.745 19.836 12.247 1.00 53.90 56 THR B N 1
ATOM 948 C CA . THR B 1 57 ? 21.271 19.733 13.638 1.00 53.71 56 THR B CA 1
ATOM 949 C C . THR B 1 57 ? 19.752 19.924 13.669 1.00 53.35 56 THR B C 1
ATOM 950 O O . THR B 1 57 ? 19.024 19.116 14.259 1.00 52.02 56 THR B O 1
ATOM 954 N N . LYS B 1 58 ? 19.289 20.979 12.986 1.00 47.31 57 LYS B N 1
ATOM 955 C CA . LYS B 1 58 ? 17.889 21.355 12.904 1.00 45.20 57 LYS B CA 1
ATOM 956 C C . LYS B 1 58 ? 17.051 20.365 12.079 1.00 44.93 57 LYS B C 1
ATOM 957 O O . LYS B 1 58 ? 15.981 19.975 12.538 1.00 41.86 57 LYS B O 1
ATOM 963 N N . ARG B 1 59 ? 17.552 19.9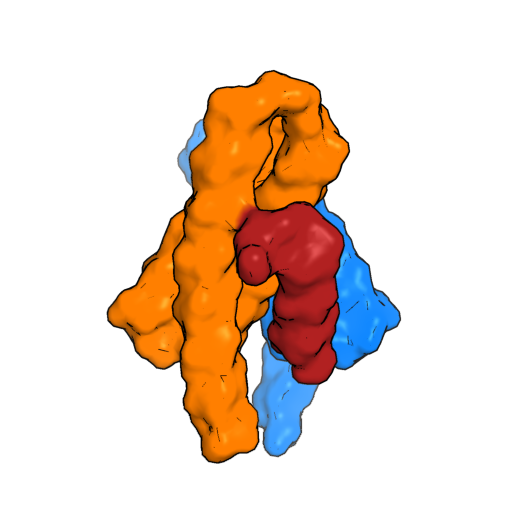30 10.900 1.00 40.81 58 ARG B N 1
ATOM 964 C CA . ARG B 1 59 ? 16.854 18.994 10.000 1.00 39.35 58 ARG B CA 1
ATOM 965 C C . ARG B 1 59 ? 16.546 17.668 10.695 1.00 42.92 58 ARG B C 1
ATOM 966 O O . ARG B 1 59 ? 15.428 17.154 10.611 1.00 37.74 58 ARG B O 1
ATOM 974 N N . CYS B 1 60 ? 17.546 17.141 11.396 1.00 44.22 59 CYS B N 1
ATOM 975 C CA . CYS B 1 60 ? 17.480 15.886 12.116 1.00 46.48 59 CYS B CA 1
ATOM 976 C C . CYS B 1 60 ? 16.435 15.875 13.227 1.00 45.89 59 CYS B C 1
ATOM 977 O O . CYS B 1 60 ? 15.564 15.003 13.213 1.00 44.53 59 CYS B O 1
ATOM 980 N N . ASN B 1 61 ? 16.469 16.869 14.135 1.00 41.36 60 ASN B N 1
ATOM 981 C CA . ASN B 1 61 ? 15.487 17.001 15.219 1.00 39.98 60 ASN B CA 1
ATOM 982 C C . ASN B 1 61 ? 14.081 17.207 14.647 1.00 38.80 60 ASN B C 1
ATOM 983 O O . ASN B 1 61 ? 13.132 16.585 15.129 1.00 36.74 60 ASN B O 1
ATOM 988 N N . LEU B 1 62 ? 13.964 18.069 13.611 1.00 32.76 61 LEU B N 1
ATOM 989 C CA . LEU B 1 62 ? 12.693 18.396 12.972 1.00 29.42 61 LEU B CA 1
ATOM 990 C C . LEU B 1 62 ? 11.997 17.204 12.324 1.00 28.30 61 LEU B C 1
ATOM 991 O O . LEU B 1 62 ? 10.797 17.054 12.533 1.00 24.81 61 LEU B O 1
ATOM 996 N N . ARG B 1 63 ? 12.739 16.339 11.600 1.00 24.94 62 ARG B N 1
ATOM 997 C CA . ARG B 1 63 ? 12.188 15.129 10.965 1.00 24.49 62 ARG B CA 1
ATOM 998 C C . ARG B 1 63 ? 11.567 14.225 12.037 1.00 25.12 62 ARG B C 1
ATOM 999 O O . ARG B 1 63 ? 10.494 13.664 11.826 1.00 22.75 62 ARG B O 1
ATOM 1007 N N . GLU B 1 64 ? 12.290 14.034 13.149 1.00 22.51 63 GLU B N 1
ATOM 1008 C CA . GLU B 1 64 ? 11.870 13.205 14.286 1.00 22.72 63 GLU B CA 1
ATOM 1009 C C . GLU B 1 64 ? 10.581 13.744 14.906 1.00 26.20 63 GLU B C 1
ATOM 1010 O O . GLU B 1 64 ? 9.673 12.968 15.207 1.00 25.64 63 GLU B O 1
ATOM 1016 N N . LYS B 1 65 ? 10.503 15.076 15.077 1.00 22.45 64 LYS B N 1
ATOM 1017 C CA . LYS B 1 65 ? 9.339 15.770 15.630 1.00 21.34 64 LYS B CA 1
ATOM 1018 C C . LYS B 1 65 ? 8.144 15.592 14.686 1.00 22.41 64 LYS B C 1
ATOM 1019 O O . LYS B 1 65 ? 7.062 15.214 15.137 1.00 20.38 64 LYS B O 1
ATOM 1025 N N . ILE B 1 66 ? 8.348 15.850 13.376 1.00 19.04 65 ILE B N 1
ATOM 1026 C CA . ILE B 1 66 ? 7.294 15.673 12.366 1.00 18.25 65 ILE B CA 1
ATOM 1027 C C . ILE B 1 66 ? 6.742 14.250 12.414 1.00 22.91 65 ILE B C 1
ATOM 1028 O O . ILE B 1 66 ? 5.519 14.092 12.394 1.00 21.91 65 ILE B O 1
ATOM 1033 N N . SER B 1 67 ? 7.637 13.217 12.486 1.00 20.13 66 SER B N 1
ATOM 1034 C CA A SER B 1 67 ? 7.206 11.820 12.509 0.50 20.60 66 SER B CA 1
ATOM 1035 C CA B SER B 1 67 ? 7.187 11.825 12.505 0.50 19.81 66 SER B CA 1
ATOM 1036 C C . SER B 1 67 ? 6.298 11.518 13.700 1.00 23.44 66 SER B C 1
ATOM 1037 O O . SER B 1 67 ? 5.331 10.777 13.548 1.00 23.44 66 SER B O 1
ATOM 1042 N N . LYS B 1 68 ? 6.601 12.102 14.887 1.00 19.94 67 LYS B N 1
ATOM 1043 C CA . LYS B 1 68 ? 5.771 11.904 16.081 1.00 19.32 67 LYS B CA 1
ATOM 1044 C C . LYS B 1 68 ? 4.350 12.464 15.884 1.00 22.31 67 LYS B C 1
ATOM 1045 O O . LYS B 1 68 ? 3.382 11.799 16.244 1.00 21.69 67 LYS B O 1
ATOM 1051 N N . TYR B 1 69 ? 4.214 13.641 15.268 1.00 18.99 68 TYR B N 1
ATOM 1052 C CA . TYR B 1 69 ? 2.885 14.183 14.965 1.00 18.71 68 TYR B CA 1
ATOM 1053 C C . TYR B 1 69 ? 2.199 13.330 13.897 1.00 21.42 68 TYR B C 1
ATOM 1054 O O . TYR B 1 69 ? 1.003 13.049 14.030 1.00 19.93 68 TYR B O 1
ATOM 1063 N N . MET B 1 70 ? 2.970 12.883 12.866 1.00 18.31 69 MET B N 1
ATOM 1064 C CA . MET B 1 70 ? 2.465 12.035 11.779 1.00 18.44 69 MET B CA 1
ATOM 1065 C C . MET B 1 70 ? 1.902 10.709 12.330 1.00 22.60 69 MET B C 1
ATOM 1066 O O . MET B 1 70 ? 0.836 10.288 11.891 1.00 21.17 69 MET B O 1
ATOM 1071 N N . ASP B 1 71 ? 2.626 10.054 13.261 1.00 21.78 70 ASP B N 1
ATOM 1072 C CA . ASP B 1 71 ? 2.199 8.794 13.889 1.00 22.68 70 ASP B CA 1
ATOM 1073 C C . ASP B 1 71 ? 0.822 8.967 14.544 1.00 25.63 70 ASP B C 1
ATOM 1074 O O . ASP B 1 71 ? -0.060 8.134 14.328 1.00 27.42 70 ASP B O 1
ATOM 1079 N N . ARG B 1 72 ? 0.636 10.034 15.320 1.00 21.44 71 ARG B N 1
ATOM 1080 C CA . ARG B 1 72 ? -0.647 10.306 15.991 1.00 21.18 71 ARG B CA 1
ATOM 1081 C C . ARG B 1 72 ? -1.760 10.557 14.971 1.00 23.51 71 ARG B C 1
ATOM 1082 O O . ARG B 1 72 ? -2.809 9.935 15.071 1.00 24.21 71 ARG B O 1
ATOM 1090 N N . ALA B 1 73 ? -1.508 11.412 13.967 1.00 19.77 72 ALA B N 1
ATOM 1091 C CA . ALA B 1 73 ? -2.484 11.723 12.912 1.00 20.11 72 ALA B CA 1
ATOM 1092 C C . ALA B 1 73 ? -2.903 10.473 12.144 1.00 23.46 72 ALA B C 1
ATOM 1093 O O . ALA B 1 73 ? -4.084 10.298 11.877 1.00 22.71 72 ALA B O 1
ATOM 1095 N N . GLU B 1 74 ? -1.937 9.585 11.830 1.00 22.31 73 GLU B N 1
ATOM 1096 C CA . GLU B 1 74 ? -2.201 8.324 11.128 1.00 22.26 73 GLU B CA 1
ATOM 1097 C C . GLU B 1 74 ? -3.075 7.376 11.971 1.00 25.48 73 GLU B C 1
ATOM 1098 O O . GLU B 1 74 ? -3.917 6.669 11.424 1.00 24.45 73 GLU B O 1
ATOM 1104 N N . ASN B 1 75 ? -2.863 7.365 13.291 1.00 21.85 74 ASN B N 1
ATOM 1105 C CA . ASN B 1 75 ? -3.631 6.536 14.223 1.00 22.82 74 ASN B CA 1
ATOM 1106 C C . ASN B 1 75 ? -5.070 7.031 14.334 1.00 24.67 74 ASN B C 1
ATOM 1107 O O . ASN B 1 75 ? -6.002 6.216 14.360 1.00 24.85 74 ASN B O 1
ATOM 1112 N N . ILE B 1 76 ? -5.258 8.364 14.348 1.00 20.26 75 ILE B N 1
ATOM 1113 C CA . ILE B 1 76 ? -6.598 8.972 14.394 1.00 19.56 75 ILE B CA 1
ATOM 1114 C C . ILE B 1 76 ? -7.350 8.662 13.089 1.00 24.58 75 ILE B C 1
ATOM 1115 O O . ILE B 1 76 ? -8.494 8.2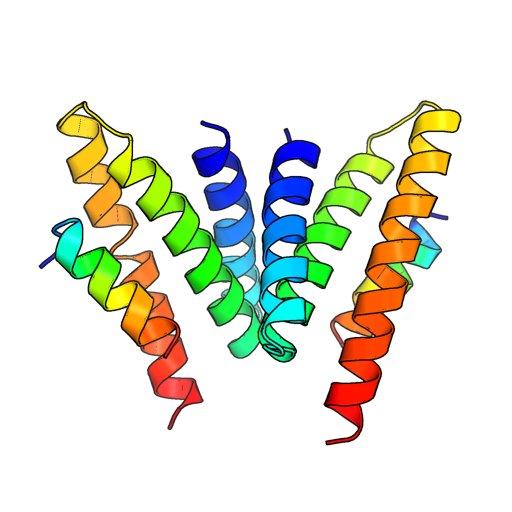17 13.143 1.00 25.96 75 ILE B O 1
ATOM 1120 N N . LYS B 1 77 ? -6.697 8.884 11.927 1.00 20.75 76 LYS B N 1
ATOM 1121 C CA . LYS B 1 77 ? -7.274 8.617 10.607 1.00 20.93 76 LYS B CA 1
ATOM 1122 C C . LYS B 1 77 ? -7.713 7.148 10.476 1.00 28.01 76 LYS B C 1
ATOM 1123 O O . LYS B 1 77 ? -8.804 6.901 9.965 1.00 28.59 76 LYS B O 1
ATOM 1129 N N . LYS B 1 78 ? -6.876 6.182 10.927 1.00 26.82 77 LYS B N 1
ATOM 1130 C CA . LYS B 1 78 ? -7.219 4.750 10.873 1.00 29.33 77 LYS B CA 1
ATOM 1131 C C . LYS B 1 78 ? -8.490 4.482 11.675 1.00 34.86 77 LYS B C 1
ATOM 1132 O O . LYS B 1 78 ? -9.371 3.769 11.198 1.00 36.28 77 LYS B O 1
ATOM 1138 N N . TYR B 1 79 ? -8.591 5.079 12.880 1.00 31.43 78 TYR B N 1
ATOM 1139 C CA . TYR B 1 79 ? -9.762 4.944 13.746 1.00 33.22 78 TYR B CA 1
ATOM 1140 C C . TYR B 1 79 ? -11.031 5.542 13.105 1.00 37.04 78 TYR B C 1
ATOM 1141 O O . TYR B 1 79 ? -12.093 4.911 13.157 1.00 38.81 78 TYR B O 1
ATOM 1150 N N . LEU B 1 80 ? -10.919 6.741 12.516 1.00 30.71 79 LEU B N 1
ATOM 1151 C CA . LEU B 1 80 ? -12.053 7.414 11.872 1.00 31.48 79 LEU B CA 1
ATOM 1152 C C . LEU B 1 80 ? -12.519 6.716 10.594 1.00 37.90 79 LEU B C 1
ATOM 1153 O O . LEU B 1 80 ? -13.720 6.713 10.315 1.00 38.29 79 LEU B O 1
ATOM 1158 N N . ASP B 1 81 ? -11.574 6.116 9.830 1.00 35.84 80 ASP B N 1
ATOM 1159 C CA . ASP B 1 81 ? -11.875 5.395 8.587 1.00 38.44 80 ASP B CA 1
ATOM 1160 C C . ASP B 1 81 ? -12.558 4.044 8.850 1.00 45.72 80 ASP B C 1
ATOM 1161 O O . ASP B 1 81 ? -13.370 3.606 8.034 1.00 48.87 80 ASP B O 1
ATOM 1166 N N . GLN B 1 82 ? -12.228 3.394 9.982 1.00 41.75 81 GLN B N 1
ATOM 1167 C CA . GLN B 1 82 ? -12.791 2.109 10.410 1.00 71.10 81 GLN B CA 1
ATOM 1168 C C . GLN B 1 82 ? -14.122 2.309 11.136 1.00 102.91 81 GLN B C 1
ATOM 1169 O O . GLN B 1 82 ? -14.992 3.036 10.661 1.00 70.36 81 GLN B O 1
ATOM 1175 N N . MET C 2 3 ? -19.238 43.087 21.861 1.00 53.75 183 MET C N 1
ATOM 1176 C CA . MET C 2 3 ? -18.801 42.897 20.480 1.00 53.72 183 MET C CA 1
ATOM 1177 C C . MET C 2 3 ? -17.973 41.611 20.358 1.00 54.48 183 MET C C 1
ATOM 1178 O O . MET C 2 3 ? -18.312 40.763 19.533 1.00 53.48 183 MET C O 1
ATOM 1183 N N . GLU C 2 4 ? -16.913 41.463 21.192 1.00 49.12 184 GLU C N 1
ATOM 1184 C CA . GLU C 2 4 ? -16.048 40.273 21.233 1.00 48.36 184 GLU C CA 1
ATOM 1185 C C . GLU C 2 4 ? -16.863 39.078 21.717 1.00 51.20 184 GLU C C 1
ATOM 1186 O O . GLU C 2 4 ? -16.661 37.968 21.230 1.00 50.18 184 GLU C O 1
ATOM 1192 N N . ASP C 2 5 ? -17.772 39.316 22.690 1.00 47.50 185 ASP C N 1
ATOM 1193 C CA . ASP C 2 5 ? -18.668 38.322 23.278 1.00 47.12 185 ASP C CA 1
ATOM 1194 C C . ASP C 2 5 ? -19.656 37.767 22.248 1.00 48.86 185 ASP C C 1
ATOM 1195 O O . ASP C 2 5 ? -19.913 36.566 22.251 1.00 48.45 185 ASP C O 1
ATOM 1200 N N . GLN C 2 6 ? -20.203 38.634 21.369 1.00 43.70 186 GLN C N 1
ATOM 1201 C CA . GLN C 2 6 ? -21.128 38.219 20.313 1.00 42.09 186 GLN C CA 1
ATOM 1202 C C . GLN C 2 6 ? -20.394 37.320 19.316 1.00 41.35 186 GLN C C 1
ATOM 1203 O O . GLN C 2 6 ? -20.903 36.251 18.985 1.00 39.73 186 GLN C O 1
ATOM 1209 N N . LEU C 2 7 ? -19.179 37.725 18.885 1.00 36.61 187 LEU C N 1
ATOM 1210 C CA . LEU C 2 7 ? -18.372 36.927 17.952 1.00 35.58 187 LEU C CA 1
ATOM 1211 C C . LEU C 2 7 ? -17.879 35.621 18.589 1.00 39.16 187 LEU C C 1
ATOM 1212 O O . LEU C 2 7 ? -17.871 34.588 17.917 1.00 38.41 187 LEU C O 1
ATOM 1217 N N . SER C 2 8 ? -17.506 35.650 19.891 1.00 35.36 188 SER C N 1
ATOM 1218 C CA . SER C 2 8 ? -17.036 34.442 20.586 1.00 34.42 188 SER C CA 1
ATOM 1219 C C . SER C 2 8 ? -18.175 33.425 20.725 1.00 38.59 188 SER C C 1
ATOM 1220 O O . SER C 2 8 ? -17.940 32.227 20.560 1.00 36.65 188 SER C O 1
ATOM 1223 N N . ARG C 2 9 ? -19.422 33.919 20.942 1.00 36.90 189 ARG C N 1
ATOM 1224 C CA . ARG C 2 9 ? -20.630 33.085 20.995 1.00 37.65 189 ARG C CA 1
ATOM 1225 C C . ARG C 2 9 ? -20.893 32.433 19.629 1.00 39.42 189 ARG C C 1
ATOM 1226 O O . ARG C 2 9 ? -21.238 31.248 19.572 1.00 39.12 189 ARG C O 1
ATOM 1234 N N . ARG C 2 10 ? -20.691 33.196 18.534 1.00 35.13 190 ARG C N 1
ATOM 1235 C CA . ARG C 2 10 ? -20.856 32.706 17.158 1.00 34.51 190 ARG C CA 1
ATOM 1236 C C . ARG C 2 10 ? -19.838 31.604 16.862 1.00 35.83 190 ARG C C 1
ATOM 1237 O O . ARG C 2 10 ? -20.178 30.616 16.212 1.00 35.48 190 ARG C O 1
ATOM 1245 N N . LEU C 2 11 ? -18.609 31.758 17.377 1.00 30.99 191 LEU C N 1
ATOM 1246 C CA . LEU C 2 11 ? -17.542 30.774 17.214 1.00 29.03 191 LEU C CA 1
ATOM 1247 C C . LEU C 2 11 ? -17.842 29.480 17.983 1.00 32.79 191 LEU C C 1
ATOM 1248 O O . LEU C 2 11 ? -17.623 28.398 17.444 1.00 30.28 191 LEU C O 1
ATOM 1253 N N . ALA C 2 12 ? -18.372 29.590 19.215 1.00 32.47 192 ALA C N 1
ATOM 1254 C CA . ALA C 2 12 ? -18.717 28.433 20.051 1.00 34.43 192 ALA C CA 1
ATOM 1255 C C . ALA C 2 12 ? -19.853 27.628 19.441 1.00 40.45 192 ALA C C 1
ATOM 1256 O O . ALA C 2 12 ? -19.802 26.397 19.474 1.00 41.08 192 ALA C O 1
ATOM 1258 N N . ALA C 2 13 ? -20.855 28.317 18.853 1.00 37.87 193 ALA C N 1
ATOM 1259 C CA . ALA C 2 13 ? -21.994 27.680 18.183 1.00 38.97 193 ALA C CA 1
ATOM 1260 C C . ALA C 2 13 ? -21.510 26.943 16.935 1.00 42.76 193 ALA C C 1
ATOM 1261 O O . ALA C 2 13 ? -21.979 25.840 16.651 1.00 43.15 193 ALA C O 1
ATOM 1263 N N . LEU C 2 14 ? -20.525 27.534 16.223 1.00 38.72 194 LEU C N 1
ATOM 1264 C CA . LEU C 2 14 ? -19.886 26.962 15.036 1.00 37.89 194 LEU C CA 1
ATOM 1265 C C . LEU C 2 14 ? -19.210 25.628 15.394 1.00 41.78 194 LEU C C 1
ATOM 1266 O O . LEU C 2 14 ? -19.255 24.685 14.604 1.00 41.01 194 LEU C O 1
ATOM 1271 N N . ARG C 2 15 ? -18.606 25.556 16.597 1.00 38.29 195 ARG C N 1
ATOM 1272 C CA . ARG C 2 15 ? -17.885 24.387 17.108 1.00 37.74 195 ARG C CA 1
ATOM 1273 C C . ARG C 2 15 ? -18.774 23.338 17.798 1.00 46.93 195 ARG C C 1
ATOM 1274 O O . ARG C 2 15 ? -18.283 22.252 18.116 1.00 46.25 195 ARG C O 1
ATOM 1282 N N . ASN C 2 16 ? -20.073 23.654 18.028 1.00 48.55 196 ASN C N 1
ATOM 1283 C CA . ASN C 2 16 ? -21.026 22.731 18.663 1.00 57.39 196 ASN C CA 1
ATOM 1284 C C . ASN C 2 16 ? -21.397 21.562 17.749 1.00 73.23 196 ASN C C 1
ATOM 1285 O O . ASN C 2 16 ? -21.477 21.762 16.516 1.00 73.25 196 ASN C O 1
ATOM 1291 N N . SER D 2 1 ? 13.178 5.807 7.563 1.00 45.27 181 SER D N 1
ATOM 1292 C CA . SER D 2 1 ? 11.734 5.985 7.455 1.00 42.79 181 SER D CA 1
ATOM 1293 C C . SER D 2 1 ? 11.313 7.436 7.748 1.00 41.13 181 SER D C 1
ATOM 1294 O O . SER D 2 1 ? 10.203 7.846 7.383 1.00 40.62 181 SER D O 1
ATOM 1297 N N . HIS D 2 2 ? 12.193 8.220 8.387 1.00 33.73 182 HIS D N 1
ATOM 1298 C CA . HIS D 2 2 ? 11.839 9.597 8.733 1.00 30.78 182 HIS D CA 1
ATOM 1299 C C . HIS D 2 2 ? 12.413 10.636 7.781 1.00 32.74 182 HIS D C 1
ATOM 1300 O O . HIS D 2 2 ? 12.390 11.827 8.101 1.00 29.11 182 HIS D O 1
ATOM 1307 N N . MET D 2 3 ? 12.883 10.200 6.593 1.00 31.78 183 MET D N 1
ATOM 1308 C CA . MET D 2 3 ? 13.441 11.119 5.595 1.00 33.12 183 MET D CA 1
ATOM 1309 C C . MET D 2 3 ? 12.351 12.035 5.039 1.00 33.03 183 MET D C 1
ATOM 1310 O O . MET D 2 3 ? 11.182 11.645 4.996 1.00 30.32 183 MET D O 1
ATOM 1315 N N . GLU D 2 4 ? 12.735 13.263 4.665 1.00 29.50 184 GLU D N 1
ATOM 1316 C CA . GLU D 2 4 ? 11.863 14.318 4.130 1.00 27.77 184 GLU D CA 1
ATOM 1317 C C . GLU D 2 4 ? 10.856 13.807 3.078 1.00 29.49 184 GLU D C 1
ATOM 1318 O O . GLU D 2 4 ? 9.672 14.094 3.184 1.00 27.12 184 GLU D O 1
ATOM 1324 N N . ASP D 2 5 ? 11.330 13.055 2.077 1.00 27.06 185 ASP D N 1
ATOM 1325 C CA . ASP D 2 5 ? 10.465 12.553 1.010 1.00 27.03 185 ASP D CA 1
ATOM 1326 C C . ASP D 2 5 ? 9.394 11.574 1.509 1.00 29.09 185 ASP D C 1
ATOM 1327 O O . ASP D 2 5 ? 8.252 11.645 1.060 1.00 28.35 185 ASP D O 1
ATOM 1332 N N . GLN D 2 6 ? 9.755 10.695 2.460 1.00 26.32 186 GLN D N 1
ATOM 1333 C CA . GLN D 2 6 ? 8.837 9.722 3.062 1.00 26.48 186 GLN D CA 1
ATOM 1334 C C . GLN D 2 6 ? 7.776 10.415 3.909 1.00 27.31 186 GLN D C 1
ATOM 1335 O O . GLN D 2 6 ? 6.621 9.995 3.886 1.00 25.95 186 GLN D O 1
ATOM 1341 N N . LEU D 2 7 ? 8.160 11.480 4.652 1.00 23.50 187 LEU D N 1
ATOM 1342 C CA . LEU D 2 7 ? 7.226 12.250 5.478 1.00 21.39 187 LEU D CA 1
ATOM 1343 C C . LEU D 2 7 ? 6.212 12.981 4.586 1.00 26.49 187 LEU D C 1
ATOM 1344 O O . LEU D 2 7 ? 5.044 13.105 4.954 1.00 25.42 187 LEU D O 1
ATOM 1349 N N . SER D 2 8 ? 6.662 13.484 3.426 1.00 23.73 188 SER D N 1
ATOM 1350 C CA . SER D 2 8 ? 5.789 14.174 2.474 1.00 23.18 188 SER D CA 1
ATOM 1351 C C . SER D 2 8 ? 4.764 13.184 1.898 1.00 27.48 188 SER D C 1
ATOM 1352 O O . SER D 2 8 ? 3.600 13.536 1.730 1.00 25.42 188 SER D O 1
ATOM 1355 N N . ARG D 2 9 ? 5.206 11.934 1.621 1.00 26.63 189 ARG D N 1
ATOM 1356 C CA . ARG D 2 9 ? 4.363 10.850 1.116 1.00 27.02 189 ARG D CA 1
ATOM 1357 C C . ARG D 2 9 ? 3.331 10.471 2.191 1.00 27.80 189 ARG D C 1
ATOM 1358 O O . ARG D 2 9 ? 2.141 10.311 1.884 1.00 25.53 189 ARG D O 1
ATOM 1366 N N . ARG D 2 10 ? 3.773 10.413 3.470 1.00 23.60 190 ARG D N 1
ATOM 1367 C CA . ARG D 2 10 ? 2.882 10.101 4.583 1.00 22.09 190 ARG D CA 1
ATOM 1368 C C . ARG D 2 10 ? 1.798 11.172 4.753 1.00 26.83 190 ARG D C 1
ATOM 1369 O O . ARG D 2 10 ? 0.636 10.824 4.978 1.00 26.35 190 ARG D O 1
ATOM 1377 N N . LEU D 2 11 ? 2.157 12.458 4.582 1.00 23.25 191 LEU D N 1
ATOM 1378 C CA . LEU D 2 11 ? 1.178 13.559 4.672 1.00 22.73 191 LEU D CA 1
ATOM 1379 C C . LEU D 2 11 ? 0.138 13.460 3.538 1.00 26.60 191 LEU D C 1
ATOM 1380 O O . LEU D 2 11 ? -1.043 13.690 3.784 1.00 25.41 191 LEU D O 1
ATOM 1385 N N . ALA D 2 12 ? 0.582 13.133 2.304 1.00 26.06 192 ALA D N 1
ATOM 1386 C CA . ALA D 2 12 ? -0.325 12.984 1.160 1.00 27.85 192 ALA D CA 1
ATOM 1387 C C . ALA D 2 12 ? -1.360 11.889 1.425 1.00 31.47 192 ALA D C 1
ATOM 1388 O O . ALA D 2 12 ? -2.539 12.121 1.181 1.00 31.36 192 ALA D O 1
ATOM 1390 N N . ALA D 2 13 ? -0.937 10.730 1.977 1.00 28.36 193 ALA D N 1
ATOM 1391 C CA . ALA D 2 13 ? -1.844 9.609 2.276 1.00 29.32 193 ALA D CA 1
ATOM 1392 C C . ALA D 2 13 ? -2.812 9.971 3.412 1.00 32.66 193 ALA D C 1
ATOM 1393 O O . ALA D 2 13 ? -3.949 9.513 3.421 1.00 32.27 193 ALA D O 1
ATOM 1395 N N . LEU D 2 14 ? -2.361 10.817 4.346 1.00 28.69 194 LEU D N 1
ATOM 1396 C CA . LEU D 2 14 ? -3.153 11.321 5.471 1.00 28.26 194 LEU D CA 1
ATOM 1397 C C . LEU D 2 14 ? -4.310 12.186 4.933 1.00 34.00 194 LEU D C 1
ATOM 1398 O O . LEU D 2 14 ? -5.422 12.128 5.457 1.00 34.83 194 LEU D O 1
ATOM 1403 N N . ARG D 2 15 ? -4.046 12.950 3.858 1.00 31.59 195 ARG D N 1
ATOM 1404 C CA . ARG D 2 15 ? -5.015 13.838 3.215 1.00 33.53 195 ARG D CA 1
ATOM 1405 C C . ARG D 2 15 ? -5.907 13.098 2.218 1.00 41.68 195 ARG D C 1
ATOM 1406 O O . ARG D 2 15 ? -6.923 13.645 1.804 1.00 44.39 195 ARG D O 1
ATOM 1414 N N . ASN D 2 16 ? -5.523 11.872 1.825 1.00 39.31 196 ASN D N 1
ATOM 1415 C CA . ASN D 2 16 ? -6.260 11.043 0.868 1.00 47.84 196 ASN D CA 1
ATOM 1416 C C . ASN D 2 16 ? -7.595 10.537 1.418 1.00 67.17 196 ASN D C 1
ATOM 1417 O O . ASN D 2 16 ? -7.647 10.132 2.600 1.00 67.47 196 ASN D O 1
#

Organism: Homo sapiens (NCBI:txid9606)

Radius of gyration: 16.81 Å; Cα contacts (8 Å, |Δi|>4): 194; chains: 4; bounding box: 50×50×28 Å

InterPro domains:
  IPR007330 MIT domain [PF04212] (14-77)
  IPR007330 MIT domain [SM00745] (8-86)
  IPR032341 MITD1, C-terminal phospholipase D-like domain [PF16565] (100-242)
  IPR032341 MITD1, C-terminal phospholipase D-like domain [cd02685] (9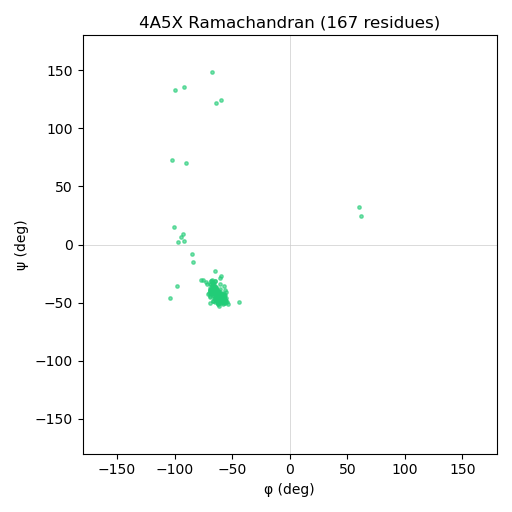7-245)
  IPR036181 MIT domain superfamily [SSF116846] (7-91)
  IPR038113 MITD1, C-terminal phospholipase D-like domain superfamily [G3DSA:3.30.870.30] (91-249)
  IPR045331 MITD1, N-terminal domain [cd02683] (10-86)
  IPR052817 MIT domain-containing protein 1 [PTHR21222] (85-247)

CATH classification: 1.20.58.80

Solvent-accessible surface area: 10116 Å² total; per-residue (Å²): 130,76,50,64,4,0,59,38,8,4,137,56,0,73,64,4,18,95,93,71,117,54,72,62,0,19,9,6,5,10,11,0,0,24,8,6,5,59,30,0,121,67,33,196,69,122,91,134,51,72,102,24,68,75,102,0,13,138,53,0,77,90,0,49,88,2,44,140,102,44,95,154,154,141,82,77,41,76,0,0,64,31,10,6,91,30,0,71,67,7,17,92,103,74,85,59,79,50,0,19,10,4,5,13,10,0,0,31,13,10,4,57,30,0,121,68,23,194,80,112,92,132,41,60,110,23,45,84,104,0,2,148,56,0,66,94,0,41,84,4,44,129,146,65,100,184,94,38,91,124,5,38,149,62,10,57,55,6,57,158,101,59,105,52,83,62,0,54,143,52,16,53,54,5,70,150

Secondary structure (DSSP, 8-state):
-HHHHHHHHHHHHHHHHHTT-HHHHHHHHHHHHHHHHHHHHT---HHHHHHHHHHHHHHHHHHHHHHHHHHH-/-HHHHHHHHHHHHHHHHHHTT-HHHHHHHHHHHHHHHHHHHHT---HHHHHHHHHHHHHHHHHHHHHHHHHH-/-HHHHHHHHHHHH-/--SHHHHHHHHHHHH-

Sequence (176 aa):
PQSTAAATVLKRAVELDSESRYPQALVCYQEGIDLLLQVLKGTKDNTKRCNLREKISKYMDRAENIKKYLDQEDPQSTAAATVLKRAVELDSESRYPQALVCYQEGIDLLLQVLKGTKDNTKRCNLREKISSKYMDRAENIKKYLDQMEDQLSRRLAALRNSHMEDQLSRRLAALRN

Nearest PDB structures (foldseek):
  4a5x-assembly1_A  TM=1.014E+00  e=5.830E-10  Homo sapiens
  4a5x-assembly2_B  TM=1.002E+00  e=2.363E-09  Homo sapiens
  2ymb-assembly1_D  TM=9.960E-01  e=3.932E-09  Homo sapiens
  5fvl-assembly2_B  TM=9.661E-01  e=1.105E-04  Saccharomyces cerevisiae
  4niq-assembly1_A  TM=9.785E-01  e=1.725E-04  Saccharomyces cerevisiae S288C